Protein AF-F7KR83-F1 (afdb_monomer)

pLDDT: mean 93.31, std 8.95, range [49.94, 98.75]

Radius of gyration: 12.3 Å; Cα contacts (8 Å, |Δi|>4): 153; chains: 1; bounding box: 27×21×31 Å

Foldseek 3Di:
DPQPKDWPDWDFDADPNWTEIETEIEPSVLVVLLVLPDVRVCVVVLVVQVVVCVVPVTAWYQYYYPPHWRDNPVDTRRDIDGHDDD

Solvent-accessible surface area (backbone atoms only — not comparable to full-atom values): 4824 Å² total; per-residue (Å²): 129,84,65,83,58,42,79,76,44,78,48,81,50,75,54,98,90,35,42,25,36,47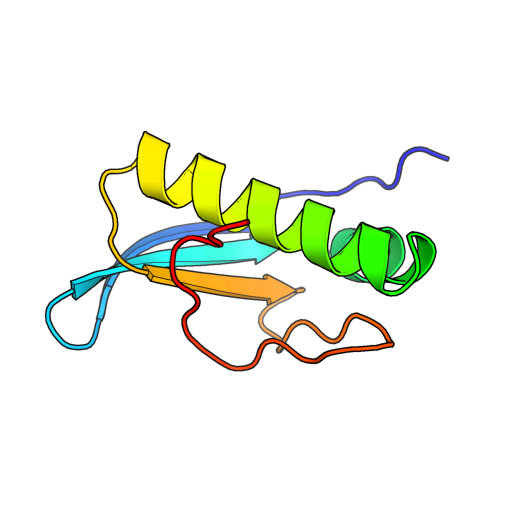,38,25,26,33,67,40,41,41,57,52,40,38,72,48,45,70,71,42,31,51,52,54,55,32,50,53,40,38,54,52,29,65,76,66,76,28,63,32,37,31,53,28,34,78,85,34,67,35,58,36,88,80,53,71,43,84,54,75,41,53,70,64,78,134

Structure (mmCIF, N/CA/C/O backbone):
data_AF-F7KR83-F1
#
_entry.id   AF-F7KR83-F1
#
loop_
_atom_site.group_PDB
_atom_site.id
_atom_site.type_symbol
_atom_site.label_atom_id
_atom_site.label_alt_id
_atom_site.label_comp_id
_atom_site.label_asym_id
_atom_site.label_entity_id
_atom_site.label_seq_id
_atom_site.pdbx_PDB_ins_code
_atom_site.Cartn_x
_atom_site.Cartn_y
_atom_site.Cartn_z
_atom_site.occupancy
_atom_site.B_iso_or_equiv
_atom_site.auth_seq_id
_atom_site.auth_comp_id
_atom_site.auth_asym_id
_atom_site.auth_atom_id
_atom_site.pdbx_PDB_model_num
ATOM 1 N N . MET A 1 1 ? 13.706 -7.946 -14.579 1.00 49.94 1 MET A N 1
ATOM 2 C CA . MET A 1 1 ? 13.996 -8.459 -13.223 1.00 49.94 1 MET A CA 1
ATOM 3 C C . MET A 1 1 ? 12.728 -8.297 -12.417 1.00 49.94 1 MET A C 1
ATOM 5 O O . MET A 1 1 ? 12.124 -7.239 -12.530 1.00 49.94 1 MET A O 1
ATOM 9 N N . ALA A 1 2 ? 12.292 -9.319 -11.681 1.00 56.34 2 ALA A N 1
ATOM 10 C CA . ALA A 1 2 ? 11.294 -9.085 -10.644 1.00 56.34 2 ALA A CA 1
ATOM 11 C C . ALA A 1 2 ? 11.958 -8.171 -9.609 1.00 56.34 2 ALA A C 1
ATOM 13 O O . ALA A 1 2 ? 13.050 -8.487 -9.138 1.00 56.34 2 ALA A O 1
ATOM 14 N N . ALA A 1 3 ? 11.368 -7.006 -9.364 1.00 69.62 3 ALA A N 1
ATOM 15 C CA . ALA A 1 3 ? 11.782 -6.151 -8.266 1.00 69.62 3 ALA A CA 1
ATOM 16 C C . ALA A 1 3 ? 11.604 -6.961 -6.970 1.00 69.62 3 ALA A C 1
ATOM 18 O O . ALA A 1 3 ? 10.557 -7.582 -6.784 1.00 69.62 3 ALA A O 1
ATOM 19 N N . ASP A 1 4 ? 12.631 -7.024 -6.122 1.00 89.81 4 ASP A N 1
ATOM 20 C CA . ASP A 1 4 ? 12.610 -7.746 -4.839 1.00 89.81 4 ASP A CA 1
ATOM 21 C C . ASP A 1 4 ? 11.825 -6.926 -3.805 1.00 89.81 4 ASP A C 1
ATOM 23 O O . ASP A 1 4 ? 12.354 -6.467 -2.798 1.00 89.81 4 ASP A O 1
ATOM 27 N N . VAL A 1 5 ? 10.557 -6.666 -4.127 1.00 94.50 5 VAL A N 1
ATOM 28 C CA . VAL A 1 5 ? 9.643 -5.873 -3.311 1.00 94.50 5 VAL A CA 1
ATOM 29 C C . VAL A 1 5 ? 9.331 -6.644 -2.040 1.00 94.50 5 VAL A C 1
ATOM 31 O O . VAL A 1 5 ? 8.846 -7.777 -2.087 1.00 94.50 5 VAL A O 1
ATOM 34 N N . ARG A 1 6 ? 9.566 -6.002 -0.897 1.00 96.44 6 ARG A N 1
ATOM 35 C CA . ARG A 1 6 ? 9.305 -6.571 0.426 1.00 96.44 6 ARG A CA 1
ATOM 36 C C . ARG A 1 6 ? 8.472 -5.622 1.261 1.00 96.44 6 ARG A C 1
ATOM 38 O O . ARG A 1 6 ? 8.602 -4.409 1.139 1.00 96.44 6 ARG A O 1
ATOM 45 N N . ILE A 1 7 ? 7.671 -6.196 2.149 1.00 97.94 7 ILE A N 1
ATOM 46 C CA . ILE A 1 7 ? 7.063 -5.467 3.259 1.00 97.94 7 ILE A CA 1
ATOM 47 C C . ILE A 1 7 ? 8.096 -5.439 4.384 1.00 97.94 7 ILE A C 1
ATOM 49 O O . ILE A 1 7 ? 8.522 -6.494 4.858 1.00 97.94 7 ILE A O 1
ATOM 53 N N . LEU A 1 8 ? 8.524 -4.243 4.772 1.00 98.38 8 LEU A N 1
ATOM 54 C CA . LEU A 1 8 ? 9.462 -4.017 5.870 1.00 98.38 8 LEU A CA 1
ATOM 55 C C . LEU A 1 8 ? 8.732 -3.926 7.211 1.00 98.38 8 LEU A C 1
ATOM 57 O O . LEU A 1 8 ? 9.230 -4.432 8.215 1.00 98.38 8 LEU A O 1
ATOM 61 N N . SER A 1 9 ? 7.542 -3.322 7.217 1.00 98.44 9 SER A N 1
ATOM 62 C CA . SER A 1 9 ? 6.674 -3.233 8.389 1.00 98.44 9 SER A CA 1
ATOM 63 C C . SER A 1 9 ? 5.204 -3.276 7.986 1.00 98.44 9 SER A C 1
ATOM 65 O O . SER A 1 9 ? 4.816 -2.743 6.946 1.00 98.44 9 SER A O 1
ATOM 67 N N . PHE A 1 10 ? 4.389 -3.904 8.828 1.00 98.50 10 PHE A N 1
ATOM 68 C CA . PHE A 1 10 ? 2.937 -3.939 8.709 1.00 98.50 10 PHE A CA 1
ATOM 69 C C . PHE A 1 10 ? 2.321 -3.874 10.106 1.00 98.50 10 PHE A C 1
ATOM 71 O O . PHE A 1 10 ? 2.615 -4.721 10.954 1.00 98.50 10 PHE A O 1
ATOM 78 N N . GLU A 1 11 ? 1.446 -2.898 10.327 1.00 98.31 11 GLU A N 1
ATOM 79 C CA . GLU A 1 11 ? 0.705 -2.737 11.576 1.00 98.31 11 GLU A CA 1
ATOM 80 C C . GLU A 1 11 ? -0.747 -2.325 11.304 1.00 98.31 11 GLU A C 1
ATOM 82 O O . GLU A 1 11 ? -1.020 -1.490 10.442 1.00 98.31 11 GLU A O 1
ATOM 87 N N . THR A 1 12 ? -1.679 -2.887 12.078 1.00 98.31 12 THR A N 1
ATOM 88 C CA . THR A 1 12 ? -3.061 -2.401 12.180 1.00 98.31 12 THR A CA 1
ATOM 89 C C . THR A 1 12 ? -3.216 -1.599 13.469 1.00 98.31 12 THR A C 1
ATOM 91 O O . THR A 1 12 ? -2.938 -2.116 14.553 1.00 98.31 12 THR A O 1
ATOM 94 N N . THR A 1 13 ? -3.691 -0.364 13.372 1.00 97.38 13 THR A N 1
ATOM 95 C CA . THR A 1 13 ? -3.818 0.575 14.493 1.00 97.38 13 THR A CA 1
ATOM 96 C C . THR A 1 13 ? -5.134 1.353 14.419 1.00 97.38 13 THR A C 1
ATOM 98 O O . THR A 1 13 ? -5.999 1.084 13.586 1.00 97.38 13 THR A O 1
ATOM 101 N N . THR A 1 14 ? -5.313 2.328 15.307 1.00 97.56 14 THR A N 1
ATOM 102 C CA . THR A 1 14 ? -6.383 3.322 15.220 1.00 97.56 14 THR A CA 1
ATOM 103 C C . THR A 1 14 ? -5.771 4.705 15.065 1.00 97.56 14 THR A C 1
ATOM 105 O O . THR A 1 14 ? -5.106 5.198 15.976 1.00 97.56 14 THR A O 1
ATOM 108 N N . ALA A 1 15 ? -6.029 5.356 13.932 1.00 95.31 15 ALA A N 1
ATOM 109 C CA . ALA A 1 15 ? -5.627 6.740 13.693 1.00 95.31 15 ALA A CA 1
ATOM 110 C C . ALA A 1 15 ? -6.855 7.570 13.329 1.00 95.31 15 ALA A C 1
ATOM 112 O O . ALA A 1 15 ? -7.714 7.116 12.581 1.00 95.31 15 ALA A O 1
ATOM 113 N N . GLU A 1 16 ? -6.965 8.777 13.887 1.00 94.38 16 GLU A N 1
ATOM 114 C CA . GLU A 1 16 ? -8.098 9.685 13.630 1.00 94.38 16 GLU A CA 1
ATOM 115 C C . GLU A 1 16 ? -9.481 9.045 13.890 1.00 94.38 16 GLU A C 1
ATOM 117 O O . GLU A 1 16 ? -10.476 9.389 13.255 1.00 94.38 16 GLU A O 1
ATOM 122 N N . GLY A 1 17 ? -9.544 8.100 14.837 1.00 96.94 17 GLY A N 1
ATOM 123 C CA . GLY A 1 17 ? -10.767 7.372 15.190 1.00 96.94 17 GLY A CA 1
ATOM 124 C C . GLY A 1 17 ? -11.177 6.269 14.209 1.00 96.94 17 GLY A C 1
ATOM 125 O O . GLY A 1 17 ? -12.266 5.728 14.369 1.00 96.94 17 GLY A O 1
ATOM 126 N N . LYS A 1 18 ? -10.328 5.931 13.233 1.00 98.00 18 LYS A N 1
ATOM 127 C CA . LYS A 1 18 ? -10.578 4.910 12.209 1.00 98.00 18 LYS A CA 1
ATOM 128 C C . LYS A 1 18 ? -9.622 3.736 12.340 1.00 98.00 18 LYS A C 1
ATOM 130 O O . LYS A 1 18 ? -8.471 3.925 12.745 1.00 98.00 18 LYS A O 1
ATOM 135 N N . ALA A 1 19 ? -10.075 2.546 11.953 1.00 98.38 19 ALA A N 1
ATOM 136 C CA . ALA A 1 19 ? -9.193 1.390 11.799 1.00 98.38 19 ALA A CA 1
ATOM 137 C C . ALA A 1 19 ? -8.219 1.633 10.632 1.00 98.38 19 ALA A C 1
ATOM 139 O O . ALA A 1 19 ? -8.642 1.917 9.507 1.00 98.38 19 ALA A O 1
ATOM 140 N N . THR A 1 20 ? -6.919 1.557 10.909 1.00 98.62 20 THR A N 1
ATOM 141 C CA . THR A 1 20 ? -5.853 2.035 10.021 1.00 98.62 20 THR A CA 1
ATOM 142 C C . THR A 1 20 ? -4.796 0.964 9.795 1.00 98.62 20 THR A C 1
ATOM 144 O O . THR A 1 20 ? -4.418 0.268 10.734 1.00 98.62 20 THR A O 1
ATOM 147 N N . ILE A 1 21 ? -4.251 0.902 8.582 1.00 98.75 21 ILE A N 1
ATOM 148 C CA . ILE A 1 21 ? -3.046 0.134 8.252 1.00 98.75 21 ILE A CA 1
ATOM 149 C C . ILE A 1 21 ? -1.865 1.088 8.044 1.00 98.75 21 ILE A C 1
ATOM 151 O O . ILE A 1 21 ? -1.962 2.038 7.269 1.00 98.75 21 ILE A O 1
ATOM 155 N N . GLU A 1 22 ? -0.739 0.800 8.685 1.00 98.44 22 GLU A N 1
ATOM 156 C CA . GLU A 1 22 ? 0.570 1.384 8.377 1.00 98.44 22 GLU A CA 1
ATOM 157 C C . GLU A 1 22 ? 1.392 0.319 7.641 1.00 98.44 22 GLU A C 1
ATOM 159 O O . GLU A 1 22 ? 1.683 -0.745 8.199 1.00 98.44 22 GLU A O 1
ATOM 164 N N . LEU A 1 23 ? 1.716 0.567 6.371 1.00 98.62 23 LEU A N 1
ATOM 165 C CA . LEU A 1 23 ? 2.376 -0.399 5.494 1.00 98.62 23 LEU A CA 1
ATOM 166 C C . LEU A 1 23 ? 3.647 0.203 4.892 1.00 98.62 23 LEU A C 1
ATOM 168 O O . LEU A 1 23 ? 3.581 1.110 4.063 1.00 98.62 23 LEU A O 1
ATOM 172 N N . ASP A 1 24 ? 4.801 -0.334 5.283 1.00 98.62 24 ASP A N 1
ATOM 173 C CA . ASP A 1 24 ? 6.108 0.118 4.804 1.00 98.62 24 ASP A CA 1
ATOM 174 C C . ASP A 1 24 ? 6.725 -0.910 3.857 1.00 98.62 24 ASP A C 1
ATOM 176 O O . ASP A 1 24 ? 6.870 -2.087 4.204 1.00 98.62 24 ASP A O 1
ATOM 180 N N . PHE A 1 25 ? 7.103 -0.463 2.664 1.00 98.19 25 PHE A N 1
ATOM 181 C CA . PHE A 1 25 ? 7.766 -1.280 1.653 1.00 98.19 25 PHE A CA 1
ATOM 182 C C . PHE A 1 25 ? 9.255 -0.953 1.523 1.00 98.19 25 PHE A C 1
ATOM 184 O O . PHE A 1 25 ? 9.725 0.111 1.921 1.00 98.19 25 PHE A O 1
ATOM 191 N N . SER A 1 26 ? 9.998 -1.863 0.899 1.00 97.25 26 SER A N 1
ATOM 192 C CA . SER A 1 26 ? 11.363 -1.605 0.442 1.00 97.25 26 SER A CA 1
ATOM 193 C C . SER A 1 26 ? 11.403 -0.654 -0.764 1.00 97.25 26 SER A C 1
ATOM 195 O O . SER A 1 26 ? 10.410 -0.485 -1.484 1.00 97.25 26 SER A O 1
ATOM 197 N N . SER A 1 27 ? 12.559 -0.026 -1.007 1.00 94.56 27 SER A N 1
ATOM 198 C CA . SER A 1 27 ? 12.752 0.967 -2.081 1.00 94.56 27 SER A CA 1
ATOM 199 C C . SER A 1 27 ? 12.463 0.448 -3.496 1.00 94.56 27 SER A C 1
ATOM 201 O O . SER A 1 27 ? 12.058 1.213 -4.381 1.00 94.56 27 SER A O 1
ATOM 203 N N . GLU A 1 28 ? 12.555 -0.864 -3.711 1.00 95.00 28 GLU A N 1
ATOM 204 C CA . GLU A 1 28 ? 12.167 -1.528 -4.954 1.00 95.00 28 GLU A CA 1
ATOM 205 C C . GLU A 1 28 ? 10.692 -1.305 -5.312 1.00 95.00 28 GLU A C 1
ATOM 207 O O . GLU A 1 28 ? 10.356 -1.299 -6.499 1.00 95.00 28 GLU A O 1
ATOM 212 N N . PHE A 1 29 ? 9.813 -1.085 -4.326 1.00 95.38 29 PHE A N 1
ATOM 213 C CA . PHE A 1 29 ? 8.396 -0.823 -4.581 1.00 95.38 29 PHE A CA 1
ATOM 214 C C . PHE A 1 29 ? 8.186 0.496 -5.323 1.00 95.38 29 PHE A C 1
ATOM 216 O O . PHE A 1 29 ? 7.497 0.511 -6.339 1.00 95.38 29 PHE A O 1
ATOM 223 N N . SER A 1 30 ? 8.836 1.583 -4.891 1.00 93.12 30 SER A N 1
ATOM 224 C CA . SER A 1 30 ? 8.756 2.875 -5.595 1.00 93.12 30 SER A CA 1
ATOM 225 C C . SER A 1 30 ? 9.256 2.745 -7.038 1.00 93.12 30 SER A C 1
ATOM 227 O O . SER A 1 30 ? 8.584 3.191 -7.967 1.00 93.12 30 SER A O 1
ATOM 229 N N . SER A 1 31 ? 10.371 2.036 -7.248 1.00 92.12 31 SER A N 1
ATOM 230 C CA . SER A 1 31 ? 10.909 1.777 -8.593 1.00 92.12 31 SER A CA 1
ATOM 231 C C . SER A 1 31 ? 9.950 0.960 -9.465 1.00 92.12 31 SER A C 1
ATOM 233 O O . SER A 1 31 ? 9.808 1.228 -10.660 1.00 92.12 31 SER A O 1
ATOM 235 N N . TYR A 1 32 ? 9.274 -0.030 -8.876 1.00 93.19 32 TYR A N 1
ATOM 236 C CA . TYR A 1 32 ? 8.259 -0.820 -9.562 1.00 93.19 32 TYR A CA 1
ATOM 237 C C . TYR A 1 32 ? 7.063 0.045 -9.971 1.00 93.19 3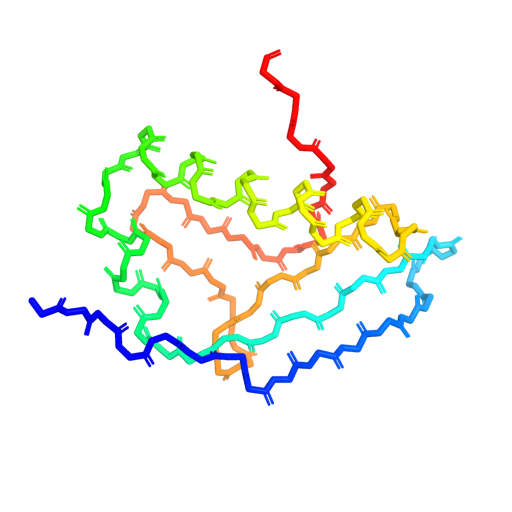2 TYR A C 1
ATOM 239 O O . TYR A 1 32 ? 6.735 0.076 -11.156 1.00 93.19 32 TYR A O 1
ATOM 247 N N . VAL A 1 33 ? 6.465 0.789 -9.035 1.00 92.88 33 VAL A N 1
ATOM 248 C CA . VAL A 1 33 ? 5.310 1.661 -9.309 1.00 92.88 33 VAL A CA 1
ATOM 249 C C . VAL A 1 33 ? 5.666 2.705 -10.374 1.00 92.88 33 VAL A C 1
ATOM 251 O O . VAL A 1 33 ? 4.937 2.844 -11.354 1.00 92.88 33 VAL A O 1
ATOM 254 N N . PHE A 1 34 ? 6.833 3.348 -10.255 1.00 90.62 34 PHE A N 1
ATOM 255 C CA . PHE A 1 34 ? 7.346 4.308 -11.238 1.00 90.62 34 PHE A CA 1
ATOM 256 C C . PHE A 1 34 ? 7.402 3.724 -12.660 1.00 90.62 34 PHE A C 1
ATOM 258 O O . PHE A 1 34 ? 7.056 4.391 -13.636 1.00 90.62 34 PHE A O 1
ATOM 265 N N . SER A 1 35 ? 7.811 2.457 -12.795 1.00 91.69 35 SER A N 1
ATOM 266 C CA . SER A 1 35 ? 7.963 1.798 -14.099 1.00 91.69 35 SER A CA 1
ATOM 267 C C . SER A 1 35 ? 6.642 1.505 -14.825 1.00 91.69 35 SER A C 1
ATOM 269 O O . SER A 1 35 ? 6.660 1.208 -16.020 1.00 91.69 35 SER A O 1
ATOM 271 N N . MET A 1 36 ? 5.501 1.605 -14.135 1.00 92.06 36 MET A N 1
ATOM 272 C CA . MET A 1 36 ? 4.182 1.244 -14.668 1.00 92.06 36 MET A CA 1
ATOM 273 C C . MET A 1 36 ? 3.498 2.370 -15.463 1.00 92.06 36 MET A C 1
ATOM 275 O O . MET A 1 36 ? 2.505 2.113 -16.149 1.00 92.06 36 MET A O 1
ATOM 279 N N . GLY A 1 37 ? 4.006 3.607 -15.391 1.00 89.88 37 GLY A N 1
ATOM 280 C CA . GLY A 1 37 ? 3.342 4.795 -15.944 1.00 89.88 37 GLY A CA 1
ATOM 281 C C . GLY A 1 37 ? 2.071 5.183 -15.171 1.00 89.88 37 GLY A C 1
ATOM 282 O O . GLY A 1 37 ? 1.612 4.444 -14.309 1.00 89.88 37 GLY A O 1
ATOM 283 N N . SER A 1 38 ? 1.465 6.334 -15.481 1.00 90.19 38 SER A N 1
ATOM 284 C CA . SER A 1 38 ? 0.428 6.945 -14.623 1.00 90.19 38 SER A CA 1
ATOM 285 C C . SER A 1 38 ? -0.806 6.061 -14.378 1.00 90.19 38 SER A C 1
ATOM 287 O O . SER A 1 38 ? -1.271 5.936 -13.249 1.00 90.19 38 SER A O 1
ATOM 289 N N . THR A 1 39 ? -1.342 5.417 -15.420 1.00 91.69 39 THR A N 1
ATOM 290 C CA . THR A 1 39 ? -2.496 4.511 -15.273 1.00 91.69 39 THR A CA 1
ATOM 291 C C . THR A 1 39 ? -2.122 3.241 -14.508 1.00 91.69 39 THR A C 1
ATOM 293 O O . THR A 1 39 ? -2.894 2.771 -13.678 1.00 91.69 39 THR A O 1
ATOM 296 N N . GLY A 1 40 ? -0.937 2.683 -14.762 1.00 92.62 40 GLY A N 1
ATOM 297 C CA . GLY A 1 40 ? -0.479 1.484 -14.066 1.00 92.62 40 G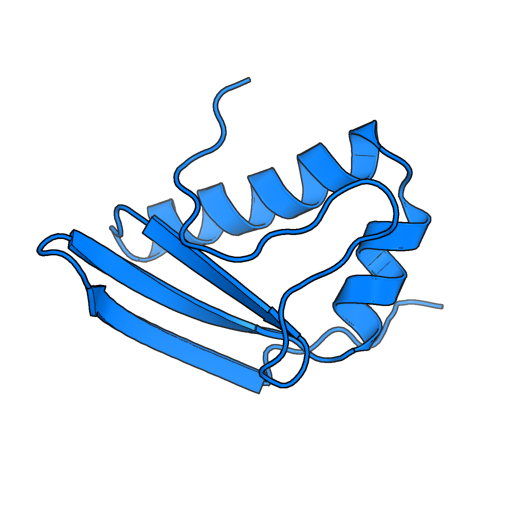LY A CA 1
ATOM 298 C C . GLY A 1 40 ? -0.162 1.747 -12.592 1.00 92.62 40 GLY A C 1
ATOM 299 O O . GLY A 1 40 ? -0.493 0.922 -11.748 1.00 92.62 40 GLY A O 1
ATOM 300 N N . GLU A 1 41 ? 0.394 2.916 -12.273 1.00 92.88 41 GLU A N 1
ATOM 301 C CA . GLU A 1 41 ? 0.600 3.413 -10.908 1.00 92.88 41 GLU A CA 1
ATOM 302 C C . GLU A 1 41 ? -0.722 3.460 -10.134 1.00 92.88 41 GLU A C 1
ATOM 304 O O . GLU A 1 41 ? -0.820 2.866 -9.061 1.00 92.88 41 GLU A O 1
ATOM 309 N N . TYR A 1 42 ? -1.771 4.046 -10.722 1.00 91.94 42 TYR A N 1
ATOM 310 C CA . TYR A 1 42 ? -3.107 4.062 -10.120 1.00 91.94 42 TYR A CA 1
ATOM 311 C C . TYR A 1 42 ? -3.620 2.650 -9.804 1.00 91.94 42 TYR A C 1
ATOM 313 O O . TYR A 1 42 ? -4.080 2.395 -8.691 1.00 91.94 42 TYR A O 1
ATOM 321 N N . TYR A 1 43 ? -3.489 1.710 -10.746 1.00 94.56 43 TYR A N 1
ATOM 322 C CA . TYR A 1 43 ? -3.936 0.332 -10.535 1.00 94.56 43 TYR A CA 1
ATOM 323 C C . TYR A 1 43 ? -3.130 -0.406 -9.468 1.00 94.56 43 TYR A C 1
ATOM 325 O O . TYR A 1 43 ? -3.719 -1.132 -8.667 1.00 94.56 43 TYR A O 1
ATOM 333 N N . VAL A 1 44 ? -1.808 -0.232 -9.421 1.00 94.94 44 VAL A N 1
ATOM 334 C CA . VAL A 1 44 ? -0.969 -0.873 -8.398 1.00 94.94 44 VAL A CA 1
ATOM 335 C C . VAL A 1 44 ? -1.323 -0.342 -7.011 1.00 94.94 44 VAL A C 1
ATOM 337 O O . VAL A 1 44 ? -1.592 -1.137 -6.111 1.00 94.94 44 VAL A O 1
ATOM 340 N N . ILE A 1 45 ? -1.385 0.981 -6.838 1.00 95.56 45 ILE A N 1
ATOM 341 C CA . ILE A 1 45 ? -1.699 1.592 -5.540 1.00 95.56 45 ILE A CA 1
ATOM 342 C C . ILE A 1 45 ? -3.127 1.264 -5.108 1.00 95.56 45 ILE A C 1
ATOM 344 O O . ILE A 1 45 ? -3.334 0.853 -3.965 1.00 95.56 45 ILE A O 1
ATOM 348 N N . GLY A 1 46 ? -4.095 1.344 -6.023 1.00 95.94 46 GLY A N 1
ATOM 349 C CA . GLY A 1 46 ? -5.477 0.960 -5.748 1.00 95.94 46 GLY A CA 1
ATOM 350 C C . GLY A 1 46 ? -5.613 -0.511 -5.359 1.00 95.94 46 GLY A C 1
ATOM 351 O O . GLY A 1 46 ? -6.320 -0.828 -4.404 1.00 95.94 46 GLY A O 1
ATOM 352 N N . SER A 1 47 ? -4.876 -1.408 -6.024 1.00 96.81 47 SER A N 1
ATOM 353 C CA . SER A 1 47 ? -4.876 -2.840 -5.697 1.00 96.81 47 SER A CA 1
ATOM 354 C C . SER A 1 47 ? -4.322 -3.110 -4.300 1.00 96.81 47 SER A C 1
ATOM 356 O O . SER A 1 47 ? -4.918 -3.893 -3.558 1.00 96.81 47 SER A O 1
ATOM 358 N N . VAL A 1 48 ? -3.217 -2.459 -3.914 1.00 97.31 48 VAL A N 1
ATOM 359 C CA . VAL A 1 48 ? -2.666 -2.573 -2.553 1.00 97.31 48 VAL A CA 1
ATOM 360 C C . VAL A 1 48 ? -3.670 -2.040 -1.536 1.00 97.31 48 VAL A C 1
ATOM 362 O O . VAL A 1 48 ? -4.001 -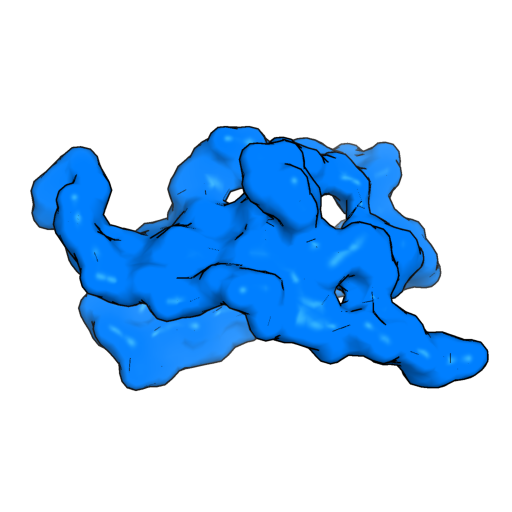2.750 -0.590 1.00 97.31 48 VAL A O 1
ATOM 365 N N . CYS A 1 49 ? -4.217 -0.841 -1.753 1.00 97.94 49 CYS A N 1
ATOM 366 C CA . CYS A 1 49 ? -5.186 -0.257 -0.829 1.00 97.94 49 CYS A CA 1
ATOM 367 C C . CYS A 1 49 ? -6.397 -1.171 -0.641 1.00 97.94 49 CYS A C 1
ATOM 369 O O . CYS A 1 49 ? -6.709 -1.554 0.481 1.00 97.94 49 CYS A O 1
ATOM 371 N N . ASN A 1 50 ? -7.042 -1.588 -1.728 1.00 98.19 50 ASN A N 1
ATOM 372 C CA . ASN A 1 50 ? -8.260 -2.388 -1.648 1.00 98.19 50 ASN A CA 1
ATOM 373 C C . ASN A 1 50 ? -7.998 -3.752 -0.998 1.00 98.19 50 ASN A C 1
ATOM 375 O O . ASN A 1 50 ? -8.708 -4.119 -0.067 1.00 98.19 50 ASN A O 1
ATOM 379 N N . THR A 1 51 ? -6.936 -4.455 -1.410 1.00 98.12 51 THR A N 1
ATOM 380 C CA . THR A 1 51 ? -6.612 -5.791 -0.880 1.00 98.12 51 THR A CA 1
ATOM 381 C C . THR A 1 51 ? -6.381 -5.763 0.628 1.00 98.12 51 THR A C 1
ATOM 383 O O . THR A 1 51 ? -6.943 -6.582 1.351 1.00 98.12 51 THR A O 1
ATOM 386 N N . PHE A 1 52 ? -5.560 -4.832 1.116 1.00 98.50 52 PHE A N 1
ATOM 387 C CA . PHE A 1 52 ? -5.228 -4.762 2.538 1.00 98.50 52 PHE A CA 1
ATOM 388 C C . PHE A 1 52 ? -6.406 -4.247 3.369 1.00 98.50 52 PHE A C 1
ATOM 390 O O . PHE A 1 52 ? -6.712 -4.824 4.410 1.00 98.50 52 PHE A O 1
ATOM 397 N N . LEU A 1 53 ? -7.112 -3.214 2.905 1.00 98.56 53 LEU A N 1
ATOM 398 C CA . LEU A 1 53 ? -8.279 -2.696 3.621 1.00 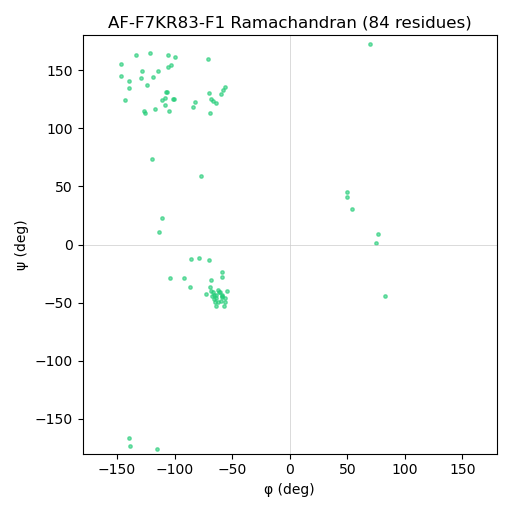98.56 53 LEU A CA 1
ATOM 399 C C . LEU A 1 53 ? -9.386 -3.752 3.749 1.00 98.56 53 LEU A C 1
ATOM 401 O O . LEU A 1 53 ? -9.958 -3.889 4.826 1.00 98.56 53 LEU A O 1
ATOM 405 N N . ASP A 1 54 ? -9.646 -4.532 2.694 1.00 98.31 54 ASP A N 1
ATOM 406 C CA . ASP A 1 54 ? -10.612 -5.639 2.734 1.00 98.31 54 ASP A CA 1
ATOM 407 C C . ASP A 1 54 ? -10.163 -6.788 3.639 1.00 98.31 54 ASP A C 1
ATOM 40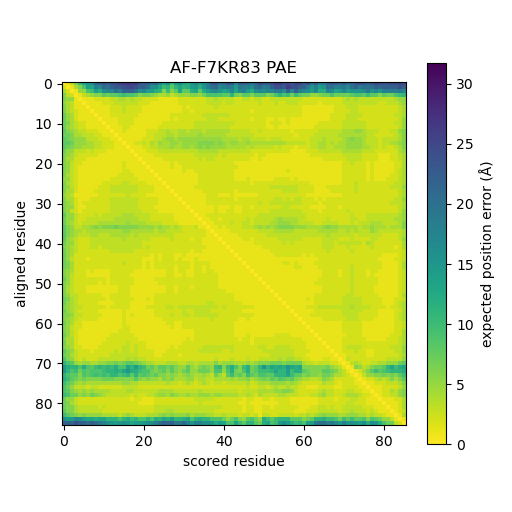9 O O . ASP A 1 54 ? -10.962 -7.320 4.408 1.00 98.31 54 ASP A O 1
ATOM 413 N N . ALA A 1 55 ? -8.891 -7.186 3.562 1.00 98.38 55 ALA A N 1
ATOM 414 C CA . ALA A 1 55 ? -8.387 -8.338 4.306 1.00 98.38 55 ALA A CA 1
ATOM 415 C C . ALA A 1 55 ? -8.353 -8.112 5.825 1.00 98.38 55 ALA A C 1
ATOM 417 O O . ALA A 1 55 ? -8.500 -9.069 6.586 1.00 98.38 55 ALA A O 1
ATOM 418 N N . TYR A 1 56 ? -8.147 -6.867 6.258 1.00 98.12 56 TYR A N 1
ATOM 419 C CA . TYR A 1 56 ? -7.967 -6.509 7.668 1.00 98.12 56 TYR A CA 1
ATOM 420 C C . TYR A 1 56 ? -9.102 -5.645 8.234 1.00 98.12 56 TYR A C 1
ATOM 422 O O . TYR A 1 56 ? -8.961 -5.130 9.341 1.00 98.12 56 TYR A O 1
ATOM 430 N N . ASP A 1 57 ? -10.209 -5.492 7.496 1.00 97.88 57 ASP A N 1
ATOM 431 C CA . ASP A 1 57 ? -11.393 -4.710 7.894 1.00 97.88 57 ASP A CA 1
ATOM 432 C C . ASP A 1 57 ? -11.030 -3.295 8.390 1.00 97.88 57 ASP A C 1
ATOM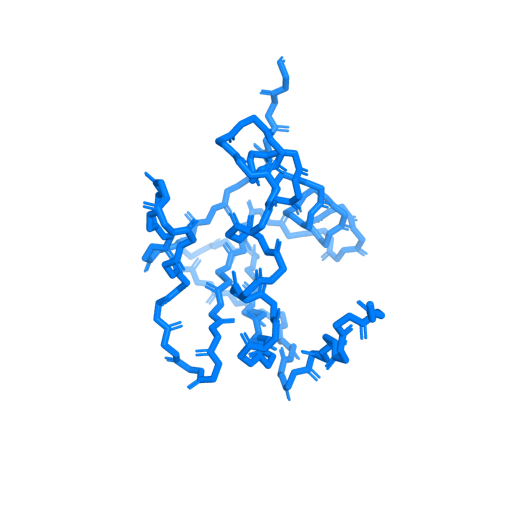 434 O O . ASP A 1 57 ? -11.477 -2.824 9.435 1.00 97.88 57 ASP A O 1
ATOM 438 N N . CYS A 1 58 ? -10.139 -2.631 7.648 1.00 98.44 58 CYS A N 1
ATOM 439 C CA . CYS A 1 58 ? -9.668 -1.282 7.951 1.00 98.44 58 CYS A CA 1
ATOM 440 C C . CYS A 1 58 ? -10.285 -0.256 6.996 1.00 98.44 58 CYS A C 1
ATOM 442 O O . CYS A 1 58 ? -10.625 -0.549 5.850 1.00 98.44 58 CYS A O 1
ATOM 444 N N . GLU A 1 59 ? -10.401 0.984 7.463 1.00 98.31 59 GLU A N 1
ATOM 445 C CA . GLU A 1 59 ? -11.008 2.085 6.709 1.00 98.31 59 GLU A CA 1
ATOM 446 C C . GLU A 1 59 ? -9.975 2.873 5.901 1.00 98.31 59 GLU A C 1
ATOM 448 O O . GLU A 1 59 ? -10.307 3.461 4.868 1.00 98.31 59 GLU A O 1
ATOM 453 N N . GLN A 1 60 ? -8.728 2.907 6.378 1.00 98.44 60 GLN A N 1
ATOM 454 C CA . GLN A 1 60 ? -7.663 3.674 5.747 1.00 98.44 60 GLN A CA 1
ATOM 455 C C . GLN A 1 60 ? -6.284 3.022 5.870 1.00 98.44 60 GLN A C 1
ATOM 457 O O . GLN A 1 60 ? -6.029 2.216 6.762 1.00 98.44 60 GLN A O 1
ATOM 462 N N . ILE A 1 61 ? -5.394 3.357 4.942 1.00 98.62 61 ILE A N 1
ATOM 463 C CA . ILE A 1 61 ? -4.045 2.802 4.834 1.00 98.62 61 ILE A CA 1
ATOM 464 C C . ILE A 1 61 ? -3.055 3.901 4.479 1.00 98.62 61 ILE A C 1
ATOM 466 O O . ILE A 1 61 ? -3.304 4.704 3.582 1.00 98.62 61 ILE A O 1
ATOM 470 N N . LYS A 1 62 ? -1.914 3.929 5.155 1.00 98.31 62 LYS A N 1
ATOM 471 C CA . LYS A 1 62 ? -0.764 4.732 4.756 1.00 98.31 62 LYS A CA 1
ATOM 472 C C . LYS A 1 62 ? 0.313 3.811 4.207 1.00 98.31 62 LYS A C 1
ATOM 474 O O . LYS A 1 62 ? 0.641 2.799 4.820 1.00 98.31 62 LYS A O 1
ATOM 479 N N . ILE A 1 63 ? 0.834 4.175 3.038 1.00 98.19 63 ILE A N 1
ATOM 480 C CA . ILE A 1 63 ? 1.903 3.438 2.367 1.00 98.19 63 ILE A CA 1
ATOM 481 C C . ILE A 1 63 ? 3.168 4.289 2.402 1.00 98.19 63 ILE A C 1
ATOM 483 O O . ILE A 1 63 ? 3.169 5.426 1.927 1.00 98.19 63 ILE A O 1
ATOM 487 N N . THR A 1 64 ? 4.242 3.730 2.946 1.00 98.12 64 THR A N 1
ATOM 488 C CA . THR A 1 64 ? 5.576 4.336 2.959 1.00 98.12 64 THR A CA 1
ATOM 489 C C . THR A 1 64 ? 6.594 3.432 2.278 1.00 98.12 64 THR A C 1
ATOM 491 O O . THR A 1 64 ? 6.342 2.255 2.010 1.00 98.12 64 THR A O 1
ATOM 494 N N . VAL A 1 65 ? 7.744 4.013 1.952 1.00 97.38 65 VAL A N 1
ATOM 495 C CA . VAL A 1 65 ? 8.908 3.296 1.437 1.00 97.38 65 VAL A CA 1
ATOM 496 C C . VAL A 1 65 ? 10.102 3.651 2.306 1.00 97.38 65 VAL A C 1
ATOM 498 O O . VAL A 1 65 ? 10.499 4.815 2.349 1.00 97.38 65 VAL A O 1
ATOM 501 N N . GLU A 1 66 ? 10.649 2.666 3.015 1.00 97.25 66 GLU A N 1
ATOM 502 C CA . GLU A 1 66 ? 11.746 2.839 3.979 1.00 97.25 66 GLU A CA 1
ATOM 503 C C . GLU A 1 66 ? 11.483 3.988 4.978 1.00 97.25 66 GLU A C 1
ATOM 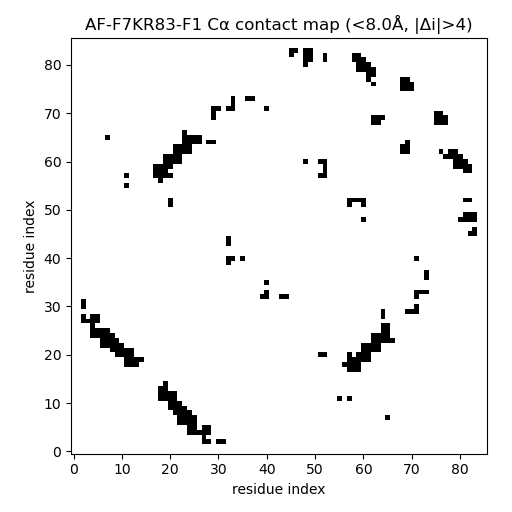505 O O . GLU A 1 66 ? 12.356 4.797 5.300 1.00 97.25 66 GLU A O 1
ATOM 510 N N . GLY A 1 67 ? 10.236 4.094 5.446 1.00 97.31 67 GLY A N 1
ATOM 511 C CA . GLY A 1 67 ? 9.757 5.136 6.358 1.00 97.31 67 GLY A CA 1
ATOM 512 C C . GLY A 1 67 ? 9.536 6.512 5.720 1.00 97.31 67 GLY A C 1
ATOM 513 O O . GLY A 1 67 ? 9.153 7.453 6.421 1.00 97.31 67 GLY A O 1
ATOM 514 N N . GLN A 1 68 ? 9.757 6.661 4.413 1.00 96.88 68 GLN A N 1
ATOM 515 C CA . GLN A 1 68 ? 9.544 7.903 3.670 1.00 96.88 68 GLN A CA 1
ATOM 516 C C . GLN A 1 68 ? 8.213 7.897 2.912 1.00 96.88 68 GLN A C 1
ATOM 518 O O . GLN A 1 68 ? 7.610 6.852 2.666 1.00 96.88 68 GLN A O 1
ATOM 523 N N . VAL A 1 69 ? 7.747 9.091 2.532 1.00 96.44 69 VAL A N 1
ATOM 524 C CA . VAL A 1 69 ? 6.583 9.240 1.648 1.00 96.44 69 VAL A CA 1
ATOM 525 C C . VAL A 1 69 ? 6.850 8.499 0.341 1.00 96.44 69 VAL A C 1
ATOM 527 O O . VAL A 1 69 ? 7.914 8.648 -0.258 1.00 96.44 69 VAL A O 1
ATOM 530 N N . LEU A 1 70 ? 5.874 7.712 -0.111 1.00 93.50 70 LEU A N 1
ATOM 531 C CA . LEU A 1 70 ? 5.932 7.102 -1.430 1.00 93.50 70 LEU A CA 1
ATOM 532 C C . LEU A 1 70 ? 5.778 8.186 -2.508 1.00 93.50 70 LEU A C 1
ATOM 534 O O . LEU A 1 70 ? 4.694 8.748 -2.678 1.00 93.50 70 LEU A O 1
ATOM 538 N N . SER A 1 71 ? 6.845 8.416 -3.270 1.00 89.06 71 SER A N 1
ATOM 539 C CA . SER A 1 71 ? 6.827 9.201 -4.509 1.00 89.06 71 SER A CA 1
ATOM 540 C C . SER A 1 71 ? 6.996 8.241 -5.692 1.00 89.06 71 SER A C 1
ATOM 542 O O . SER A 1 71 ? 7.990 7.517 -5.781 1.00 89.06 71 SER A O 1
ATOM 544 N N . ALA A 1 72 ? 6.014 8.201 -6.593 1.00 76.56 72 ALA A N 1
ATOM 545 C CA . ALA A 1 72 ? 5.927 7.241 -7.698 1.00 76.56 72 ALA A CA 1
ATOM 546 C C . ALA A 1 72 ? 6.136 7.885 -9.086 1.00 76.56 72 ALA A C 1
ATOM 548 O O . ALA A 1 72 ? 5.756 7.348 -10.120 1.00 76.56 72 ALA A O 1
ATOM 549 N N . GLY A 1 73 ? 6.804 9.039 -9.137 1.00 78.50 73 GLY A N 1
ATOM 550 C CA . GLY A 1 73 ? 7.123 9.762 -10.373 1.00 78.50 73 GLY A CA 1
ATOM 551 C C . GLY A 1 73 ? 5.994 10.642 -10.893 1.00 78.50 73 GLY A C 1
ATOM 552 O O . GLY A 1 73 ? 6.272 11.783 -11.256 1.00 78.50 73 GLY A O 1
ATOM 553 N N . HIS A 1 74 ? 4.746 10.157 -10.901 1.00 83.12 74 HIS A N 1
ATOM 554 C CA . HIS A 1 74 ? 3.580 10.944 -11.335 1.00 83.12 74 HIS A CA 1
ATOM 555 C C . HIS A 1 74 ? 2.720 11.438 -10.170 1.00 83.12 74 HIS A C 1
ATOM 557 O O . HIS A 1 74 ? 2.102 12.497 -10.297 1.00 83.12 74 HIS A O 1
ATOM 563 N N . ALA A 1 75 ? 2.695 10.716 -9.048 1.00 87.12 75 ALA A N 1
ATOM 564 C CA . ALA A 1 75 ? 2.046 11.148 -7.818 1.00 87.12 75 ALA A CA 1
ATOM 565 C C . ALA A 1 75 ? 2.926 10.935 -6.576 1.00 87.12 75 ALA A C 1
ATOM 567 O O . ALA A 1 75 ? 3.900 10.176 -6.568 1.00 87.12 75 ALA A O 1
ATOM 568 N N . GLU A 1 76 ? 2.544 11.628 -5.506 1.00 91.81 76 GLU A N 1
ATOM 569 C CA . GLU A 1 76 ? 3.037 11.403 -4.152 1.00 91.81 76 GLU A CA 1
ATOM 570 C C . GLU A 1 76 ? 1.866 11.003 -3.258 1.00 91.81 76 GLU A C 1
ATOM 572 O O . GLU A 1 76 ? 0.759 11.532 -3.394 1.00 91.81 76 GLU A O 1
ATOM 577 N N . TYR A 1 77 ? 2.122 10.100 -2.314 1.00 93.00 77 TYR A N 1
ATOM 578 C CA . TYR A 1 77 ? 1.111 9.558 -1.405 1.00 93.00 77 TYR A CA 1
ATOM 579 C C . TYR A 1 77 ? 1.482 9.873 0.054 1.00 93.00 77 TYR A C 1
ATOM 581 O O . TYR A 1 77 ? 1.949 9.000 0.783 1.00 93.00 77 TYR A O 1
ATOM 589 N N . PRO A 1 78 ? 1.332 11.135 0.506 1.00 92.62 78 PRO A N 1
ATOM 590 C CA . PRO A 1 78 ? 1.860 11.582 1.798 1.00 92.62 78 PRO A CA 1
ATOM 591 C C . PRO A 1 78 ? 1.021 11.178 3.019 1.00 92.62 78 PRO A C 1
ATOM 593 O O . PRO A 1 78 ? 1.469 11.358 4.152 1.00 92.62 78 PRO A O 1
ATOM 596 N N . GLY A 1 79 ? -0.201 10.683 2.823 1.00 94.38 79 GLY A N 1
ATOM 597 C CA . GLY A 1 79 ? -1.168 10.490 3.901 1.00 94.38 79 GLY A CA 1
ATOM 598 C C . GLY A 1 79 ? -1.959 9.196 3.792 1.00 94.38 79 GLY A C 1
ATOM 599 O O . GLY A 1 79 ? -1.621 8.296 3.025 1.00 94.38 79 GLY A O 1
ATOM 600 N N . TYR A 1 80 ? -3.028 9.125 4.580 1.00 97.38 80 TYR A N 1
ATOM 601 C CA . TYR A 1 80 ? -3.949 8.002 4.555 1.00 97.38 80 TYR A CA 1
ATOM 602 C C . TYR A 1 80 ? -4.771 7.992 3.267 1.00 97.38 80 TYR A C 1
ATOM 604 O O . TYR A 1 80 ? -5.382 8.988 2.874 1.00 97.38 80 TYR A O 1
ATOM 612 N N . MET A 1 81 ? -4.799 6.834 2.630 1.00 97.06 81 MET A N 1
ATOM 613 C CA . MET A 1 81 ? -5.638 6.506 1.492 1.00 97.06 81 MET A CA 1
ATOM 614 C C . MET A 1 81 ? -6.795 5.630 1.957 1.00 97.06 81 MET A C 1
ATOM 616 O O . MET A 1 81 ? -6.702 4.925 2.958 1.00 97.06 81 MET A O 1
ATOM 620 N N . SER A 1 82 ? -7.891 5.675 1.215 1.00 96.50 82 SER A N 1
ATOM 621 C CA . SER A 1 82 ? -9.036 4.783 1.406 1.00 96.50 82 SER A CA 1
ATOM 622 C C . SER A 1 82 ? -9.189 3.901 0.172 1.00 96.50 82 SER A C 1
ATOM 624 O O . SER A 1 82 ? -8.350 3.943 -0.731 1.00 96.50 82 SER A O 1
ATOM 626 N N . LYS A 1 83 ? -10.241 3.083 0.130 1.00 96.25 83 LYS A N 1
ATOM 627 C CA . LYS A 1 83 ? -10.506 2.241 -1.033 1.00 96.25 83 LYS A CA 1
ATOM 628 C C . LYS A 1 83 ? -10.626 3.071 -2.306 1.00 96.25 83 LYS A C 1
ATOM 630 O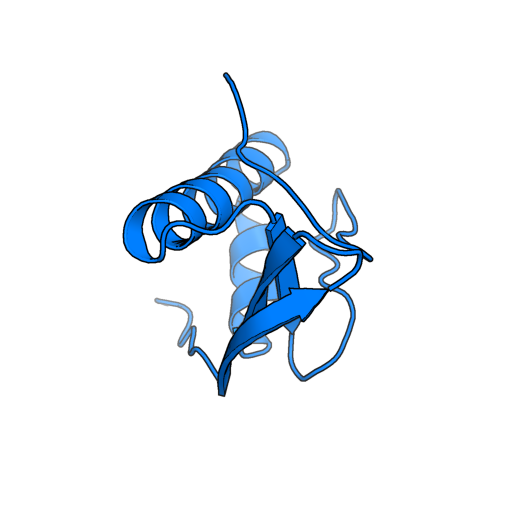 O . LYS A 1 83 ? -11.312 4.092 -2.348 1.00 96.25 83 LYS A O 1
ATOM 635 N N . PHE A 1 84 ? -9.981 2.581 -3.350 1.00 92.75 84 PHE A N 1
ATOM 636 C CA . PHE A 1 84 ? -10.072 3.131 -4.687 1.00 92.75 84 PHE A CA 1
ATOM 637 C C . PHE A 1 84 ? -11.337 2.566 -5.325 1.00 92.75 84 PHE A C 1
ATOM 639 O O . PHE A 1 84 ? -11.515 1.347 -5.387 1.00 92.75 84 PHE A O 1
ATOM 646 N N . VAL A 1 85 ? -12.221 3.461 -5.757 1.00 80.69 85 VAL A N 1
ATOM 647 C CA . VAL A 1 85 ? -13.401 3.125 -6.554 1.00 80.69 85 VAL A CA 1
ATOM 648 C C . VAL A 1 85 ? -13.083 3.439 -8.012 1.00 80.69 85 VAL A C 1
ATOM 650 O O . VAL A 1 85 ? -12.635 4.548 -8.306 1.00 80.69 85 VAL A O 1
ATOM 653 N N . GLU A 1 86 ? -13.247 2.446 -8.888 1.00 58.72 86 GLU A N 1
ATOM 654 C CA . GLU A 1 86 ? -13.233 2.656 -10.343 1.00 58.72 86 GLU A CA 1
ATOM 655 C C . GLU A 1 86 ? -14.443 3.479 -10.805 1.00 58.72 86 GLU A C 1
ATOM 657 O O . GLU A 1 86 ? -15.545 3.301 -10.230 1.00 58.72 86 GLU A O 1
#

Secondary structure (DSSP, 8-state):
------EEEEEEEEETTEEEEEEEE-HHHHHHHHHTHHHHHHHHHHHHHHHHHHHTT-SEEEEEETTEEEE-SS-EE-S-B-PPP-

Nearest PDB structures (foldseek):
  7zag-assembly1_Z  TM=4.876E-01  e=1.400E+00  Pyrococcus abyssi GE5
  4v6w-assembly1_AH  TM=4.825E-01  e=2.367E+00  Drosophila melanogaster
  6bzf-assembly1_A  TM=4.668E-01  e=5.556E+00  Saccharomyces cerevisiae
  6yw5-assembly1_CC  TM=3.826E-01  e=3.509E+00  Neurospora crassa OR74A

Mean predicted aligned error: 3.27 Å

Sequence (86 aa):
MAADVRILSFETTTAEGKATIELDFSSEFSSYVFSMGSTGEYYVIGSVCNTFLDAYDCEQIKITVEGQVLSAGHAEYPGYMSKFVE